Protein AF-A0A2V5KF57-F1 (afdb_monomer)

Secondary structure (DSSP, 8-state):
------------------------------PPPHHHHHHHHHHHHHHHHTT---SSB-SS--HHHHHHHHHHHHHTTPPP-PPP---SS---PPPP-TT--GGGS--SS------HHHHTTB----SSHHHHTTSSSPPBSSHHHHHHHHTTB-GGG-

Foldseek 3Di:
DDDDDDDDDDDDDDDDDDDPPPPPDDPDPPDPDVVQLQVQLLLQVLLVVVVQHLQANESACDPSSLVSQQVVCVVVVHHGDDDDDDDVDRDRDDDDCPPPPSVVRDGSDDDDDDDVVLCPQEDDADPDPVVNVPDPHGGDPDSLRSVSVVRSHDSVRD

Structure (mmCIF, N/CA/C/O backbone):
data_AF-A0A2V5KF57-F1
#
_entry.id   AF-A0A2V5KF57-F1
#
loop_
_atom_site.group_PDB
_atom_site.id
_atom_site.type_symbol
_atom_site.label_atom_id
_atom_site.label_alt_id
_atom_site.label_comp_id
_atom_site.label_asym_id
_atom_site.label_entity_id
_atom_site.label_seq_id
_atom_site.pdbx_PDB_ins_code
_atom_site.Cartn_x
_atom_site.Cartn_y
_atom_site.Cartn_z
_atom_site.occupancy
_atom_site.B_iso_or_equiv
_atom_site.auth_seq_id
_atom_site.auth_comp_id
_atom_site.auth_asym_id
_atom_site.auth_atom_id
_atom_site.pdbx_PDB_model_num
ATOM 1 N N . MET A 1 1 ? 12.204 87.478 -45.857 1.00 36.62 1 MET A N 1
ATOM 2 C CA . MET A 1 1 ? 11.348 88.467 -45.165 1.00 36.62 1 MET A CA 1
ATOM 3 C C . MET A 1 1 ? 9.893 88.013 -45.253 1.00 36.62 1 MET A C 1
ATOM 5 O O . MET A 1 1 ? 9.443 87.789 -46.361 1.00 36.62 1 MET A O 1
ATOM 9 N N . LYS A 1 2 ? 9.229 87.877 -44.090 1.00 37.28 2 LYS A N 1
ATOM 10 C CA . LYS A 1 2 ? 7.775 87.993 -43.796 1.00 37.28 2 LYS A CA 1
ATOM 11 C C . LYS A 1 2 ? 6.786 87.198 -44.684 1.00 37.28 2 LYS A C 1
ATOM 13 O O . LYS A 1 2 ? 6.537 87.564 -45.818 1.00 37.28 2 LYS A O 1
ATOM 18 N N . ILE A 1 3 ? 6.302 86.051 -44.187 1.00 45.28 3 ILE A N 1
ATOM 19 C CA . ILE A 1 3 ? 4.992 85.837 -43.507 1.00 45.28 3 ILE A CA 1
ATOM 20 C C . ILE A 1 3 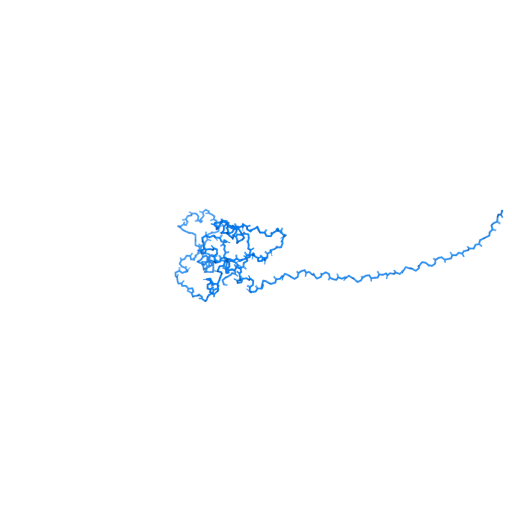? 3.831 85.658 -44.492 1.00 45.28 3 ILE A C 1
ATOM 22 O O . ILE A 1 3 ? 3.490 86.605 -45.186 1.00 45.28 3 ILE A O 1
ATOM 26 N N . LEU A 1 4 ? 3.163 84.492 -44.451 1.00 46.97 4 LEU A N 1
ATOM 27 C CA . LEU A 1 4 ? 1.700 84.409 -44.572 1.00 46.97 4 LEU A CA 1
ATOM 28 C C . LEU A 1 4 ? 1.139 83.050 -44.094 1.00 46.97 4 LEU A C 1
ATOM 30 O O . LEU A 1 4 ? 1.620 81.984 -44.466 1.00 46.97 4 LEU A O 1
ATOM 34 N N . PHE A 1 5 ? 0.113 83.145 -43.248 1.00 46.50 5 PHE A N 1
ATOM 35 C CA . PHE A 1 5 ? -0.682 82.106 -42.584 1.00 46.50 5 PHE A CA 1
ATOM 36 C C . PHE A 1 5 ? -1.290 81.055 -43.516 1.00 46.50 5 PHE A C 1
ATOM 38 O O . PHE A 1 5 ? -1.880 81.462 -44.512 1.00 46.50 5 PHE A O 1
ATOM 45 N N . ARG A 1 6 ? -1.344 79.775 -43.092 1.00 48.31 6 ARG A N 1
ATOM 46 C CA . ARG A 1 6 ? -2.460 78.843 -43.389 1.00 48.31 6 ARG A CA 1
ATOM 47 C C . ARG A 1 6 ? -2.663 77.808 -42.270 1.00 48.31 6 ARG A C 1
ATOM 49 O O . ARG A 1 6 ? -1.748 77.073 -41.917 1.00 48.31 6 ARG A O 1
ATOM 56 N N . PHE A 1 7 ? -3.883 77.782 -41.734 1.00 43.59 7 PHE A N 1
ATOM 57 C CA . PHE A 1 7 ? -4.411 76.782 -40.805 1.00 43.59 7 PHE A CA 1
ATOM 58 C C . PHE A 1 7 ? -4.504 75.411 -41.491 1.00 43.59 7 PHE A C 1
ATOM 60 O O . PHE A 1 7 ? -5.062 75.318 -42.583 1.00 43.59 7 PHE A O 1
ATOM 67 N N . ALA A 1 8 ? -4.027 74.353 -40.835 1.00 45.78 8 ALA A N 1
ATOM 68 C CA . ALA A 1 8 ? -4.319 72.972 -41.209 1.00 45.78 8 ALA A CA 1
ATOM 69 C C . ALA A 1 8 ? -4.788 72.208 -39.964 1.00 45.78 8 ALA A C 1
ATOM 71 O O . ALA A 1 8 ? -4.034 71.998 -39.016 1.00 45.78 8 ALA A O 1
ATOM 72 N N . ILE A 1 9 ? -6.071 71.852 -39.968 1.00 43.53 9 ILE A N 1
ATOM 73 C CA . ILE A 1 9 ? -6.737 71.010 -38.975 1.00 43.53 9 ILE A CA 1
ATOM 74 C C . ILE A 1 9 ? -6.226 69.579 -39.170 1.00 43.53 9 ILE A C 1
ATOM 76 O O . ILE A 1 9 ? -6.455 68.979 -40.218 1.00 43.53 9 ILE A O 1
ATOM 80 N N . VAL A 1 10 ? -5.538 69.028 -38.170 1.00 43.75 10 VAL A N 1
ATOM 81 C CA . VAL A 1 10 ? -5.166 67.608 -38.142 1.00 43.75 10 VAL A CA 1
ATOM 82 C C . VAL A 1 10 ? -6.290 66.850 -37.441 1.00 43.75 10 VAL A C 1
ATOM 84 O O . VAL A 1 10 ? -6.421 66.900 -36.220 1.00 43.75 10 VAL A O 1
ATOM 87 N N . ALA A 1 11 ? -7.126 66.163 -38.218 1.00 45.28 11 ALA A N 1
ATOM 88 C CA . ALA A 1 11 ? -8.085 65.199 -37.694 1.00 45.28 11 ALA A CA 1
ATOM 89 C C . ALA A 1 11 ? -7.337 63.903 -37.339 1.00 45.28 11 ALA A C 1
ATOM 91 O O . ALA A 1 11 ? -6.945 63.136 -38.217 1.00 45.28 11 ALA A O 1
ATOM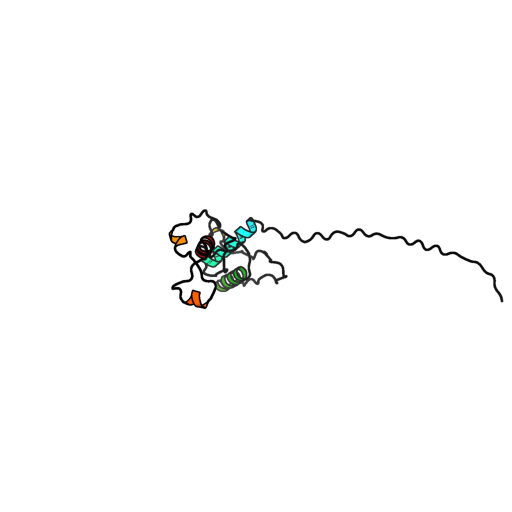 92 N N . ILE A 1 12 ? -7.105 63.673 -36.046 1.00 48.66 12 ILE A N 1
ATOM 93 C CA . ILE A 1 12 ? -6.551 62.415 -35.533 1.00 48.66 12 ILE A CA 1
ATOM 94 C C . ILE A 1 12 ? -7.699 61.401 -35.453 1.00 48.66 12 ILE A C 1
ATOM 96 O O . ILE A 1 12 ? -8.549 61.484 -34.568 1.00 48.66 12 ILE A O 1
ATOM 100 N N . LEU A 1 13 ? -7.730 60.440 -36.380 1.00 44.38 13 LEU A N 1
ATOM 101 C CA . LEU A 1 13 ? -8.568 59.245 -36.263 1.00 44.38 13 LEU A CA 1
ATOM 102 C C . LEU A 1 13 ? -7.951 58.308 -35.216 1.00 44.38 13 LEU A C 1
ATOM 104 O O . LEU A 1 13 ? -6.957 57.631 -35.477 1.00 44.38 13 LEU A O 1
ATOM 108 N N . ILE A 1 14 ? -8.550 58.254 -34.027 1.00 46.88 14 ILE A N 1
ATOM 109 C CA . ILE A 1 14 ? -8.241 57.236 -33.020 1.00 46.88 14 ILE A CA 1
ATOM 110 C C . ILE A 1 14 ? -9.006 55.969 -33.413 1.00 46.88 14 ILE A C 1
ATOM 112 O O . ILE A 1 14 ? -10.204 55.843 -33.169 1.00 46.88 14 ILE A O 1
ATOM 116 N N . SER A 1 15 ? -8.314 55.033 -34.060 1.00 46.00 15 SER A N 1
ATOM 117 C CA . SER A 1 15 ? -8.830 53.685 -34.293 1.00 46.00 15 SER A CA 1
ATOM 118 C C . SER A 1 15 ? -8.720 52.875 -33.000 1.00 46.00 15 SER A C 1
ATOM 120 O O . SER A 1 15 ? -7.660 52.342 -32.672 1.00 46.00 15 SER A O 1
ATOM 122 N N . SER A 1 16 ? -9.820 52.781 -32.260 1.00 49.59 16 SER A N 1
ATOM 123 C CA . SER A 1 16 ? -9.963 51.926 -31.080 1.00 49.59 16 SER A CA 1
ATOM 124 C C . SER A 1 16 ? -9.939 50.448 -31.486 1.00 49.59 16 SER A C 1
ATOM 126 O O . SER A 1 16 ? -10.964 49.869 -31.839 1.00 49.59 16 SER A O 1
ATOM 128 N N . GLY A 1 17 ? -8.766 49.817 -31.450 1.00 45.81 17 GLY A N 1
ATOM 129 C CA . GLY A 1 17 ? -8.647 48.367 -31.586 1.00 45.81 17 GLY A CA 1
ATOM 130 C C . GLY A 1 17 ? -9.088 47.672 -30.298 1.00 45.81 17 GLY A C 1
ATOM 131 O O . GLY A 1 17 ? -8.339 47.642 -29.325 1.00 45.81 17 GLY A O 1
ATOM 132 N N . VAL A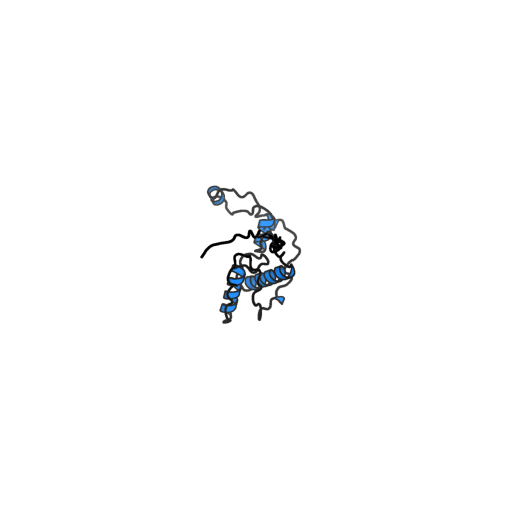 1 18 ? -10.292 47.099 -30.277 1.00 53.69 18 VAL A N 1
ATOM 133 C CA . VAL A 1 18 ? -10.701 46.170 -29.215 1.00 53.69 18 VAL A CA 1
ATOM 134 C C . VAL A 1 18 ? -10.068 44.815 -29.525 1.00 53.69 18 VAL A C 1
ATOM 136 O O . VAL A 1 18 ? -10.493 44.115 -30.442 1.00 53.69 18 VAL A O 1
ATOM 139 N N . LEU A 1 19 ? -9.030 44.441 -28.778 1.00 50.12 19 LEU A N 1
ATOM 140 C CA . LEU A 1 19 ? -8.510 43.075 -28.805 1.00 50.12 19 LEU A CA 1
ATOM 141 C C . LEU A 1 19 ? -9.509 42.149 -28.092 1.00 50.12 19 LEU A C 1
ATOM 143 O O . LEU A 1 19 ? -9.928 42.465 -26.974 1.00 50.12 19 LEU A O 1
ATOM 147 N N . PRO A 1 20 ? -9.879 40.992 -28.667 1.00 47.78 20 PRO A N 1
ATOM 148 C CA . PRO A 1 20 ? -10.664 40.014 -27.938 1.00 47.78 20 PRO A CA 1
ATOM 149 C C . PRO A 1 20 ? -9.788 39.420 -26.833 1.00 47.78 20 PRO A C 1
ATOM 151 O O . PRO A 1 20 ? -8.720 38.858 -27.086 1.00 47.78 20 PRO A O 1
ATOM 154 N N . ALA A 1 21 ? -10.244 39.537 -25.587 1.00 51.47 21 ALA A N 1
ATOM 155 C CA . ALA A 1 21 ? -9.653 38.825 -24.468 1.00 51.47 21 ALA A CA 1
ATOM 156 C C . ALA A 1 21 ? -9.854 37.320 -24.696 1.00 51.47 21 ALA A C 1
ATOM 158 O O . ALA A 1 21 ? -10.925 36.770 -24.441 1.00 51.47 21 ALA A O 1
ATOM 159 N N . ALA A 1 22 ? -8.823 36.645 -25.206 1.00 54.47 22 ALA A N 1
ATOM 160 C CA . ALA A 1 22 ? -8.791 35.195 -25.258 1.00 54.47 22 ALA A CA 1
ATOM 161 C C . ALA A 1 22 ? -8.902 34.667 -23.822 1.00 54.47 22 ALA A C 1
ATOM 163 O O . ALA A 1 22 ? -7.971 34.784 -23.021 1.00 54.47 22 ALA A O 1
ATOM 164 N N . ALA A 1 23 ? -10.066 34.111 -23.485 1.00 51.72 23 ALA A N 1
ATOM 165 C CA . ALA A 1 23 ? -10.300 33.457 -22.212 1.00 51.72 23 ALA A CA 1
ATOM 166 C C . ALA A 1 23 ? -9.260 32.340 -22.038 1.00 51.72 23 ALA A C 1
ATOM 168 O O . ALA A 1 23 ? -9.326 31.296 -22.692 1.00 51.72 23 ALA A O 1
ATOM 169 N N . ARG A 1 24 ? -8.273 32.559 -21.159 1.00 50.97 24 ARG A N 1
ATOM 170 C CA . ARG A 1 24 ? -7.366 31.503 -20.704 1.00 50.97 24 ARG A CA 1
ATOM 171 C C . ARG A 1 24 ? -8.228 30.414 -20.072 1.00 50.97 24 ARG A C 1
ATOM 173 O O . ARG A 1 24 ? -8.723 30.581 -18.959 1.00 50.97 24 ARG A O 1
ATOM 180 N N . LYS A 1 25 ? -8.418 29.300 -20.784 1.00 45.28 25 LYS A N 1
ATOM 181 C CA . LYS A 1 25 ? -8.992 28.082 -20.207 1.00 45.28 25 LYS A CA 1
ATOM 182 C C . LYS A 1 25 ? -8.125 27.714 -19.002 1.00 45.28 25 LYS A C 1
ATOM 184 O O . LYS A 1 25 ? -6.943 27.415 -19.172 1.00 45.28 25 LYS A O 1
ATOM 189 N N . LYS A 1 26 ? -8.688 27.784 -17.788 1.00 43.84 26 LYS A N 1
ATOM 190 C CA . LYS A 1 26 ? -8.043 27.230 -16.589 1.00 43.84 26 LYS A CA 1
ATOM 191 C C . LYS A 1 26 ? -7.640 25.785 -16.914 1.00 43.84 26 LYS A C 1
ATOM 193 O O . LYS A 1 26 ? -8.467 25.084 -17.508 1.00 43.84 26 LYS A O 1
ATOM 198 N N . PRO A 1 27 ? -6.416 25.333 -16.581 1.00 47.12 27 PRO A N 1
ATOM 199 C CA . PRO A 1 27 ? -6.052 23.934 -16.739 1.00 47.12 27 PRO A CA 1
ATOM 200 C C . PRO A 1 27 ? -7.109 23.094 -16.032 1.00 47.12 27 PRO A C 1
ATOM 202 O O . PRO A 1 27 ? -7.294 23.213 -14.822 1.00 47.12 27 PRO A O 1
ATOM 205 N N . ARG A 1 28 ? -7.867 22.316 -16.807 1.00 48.38 28 ARG A N 1
ATOM 206 C CA . ARG A 1 28 ? -8.811 21.352 -16.257 1.00 48.38 28 ARG A CA 1
ATOM 207 C C . ARG A 1 28 ? -7.958 20.366 -15.476 1.00 48.38 28 ARG A C 1
ATOM 209 O O . ARG A 1 28 ? -7.086 19.729 -16.067 1.00 48.38 28 ARG A O 1
ATOM 216 N N . GLU A 1 29 ? -8.157 20.314 -14.165 1.00 52.28 29 GLU A N 1
ATOM 217 C CA . GLU A 1 29 ? -7.550 19.303 -13.311 1.00 52.28 29 GLU A CA 1
ATOM 218 C C . GLU A 1 29 ? -7.875 17.950 -13.954 1.00 52.28 29 GLU A C 1
ATOM 220 O O . GLU A 1 29 ? -9.045 17.605 -14.147 1.00 52.28 29 GLU A O 1
ATOM 225 N N . ARG A 1 30 ? -6.846 17.271 -14.475 1.00 51.84 30 ARG A N 1
ATOM 226 C CA . ARG A 1 30 ? -7.024 15.990 -15.158 1.00 51.84 30 ARG A CA 1
ATOM 227 C C . ARG A 1 30 ? -7.531 15.027 -14.100 1.00 51.84 30 ARG A C 1
ATOM 229 O O . ARG A 1 30 ? -6.778 14.670 -13.199 1.00 51.84 30 ARG A O 1
ATOM 236 N N . THR A 1 31 ? -8.791 14.622 -14.215 1.00 52.19 31 THR A N 1
ATOM 237 C CA . THR A 1 31 ? -9.318 13.486 -13.466 1.00 52.19 31 THR A CA 1
ATOM 238 C C . THR A 1 31 ? -8.345 12.324 -13.675 1.00 52.19 31 THR A C 1
ATOM 240 O O . THR A 1 31 ? -7.974 12.077 -14.832 1.00 52.19 31 THR A O 1
ATOM 243 N N . PRO A 1 32 ? -7.865 11.663 -12.610 1.00 58.16 32 PRO A N 1
ATOM 244 C CA . PRO A 1 32 ? -6.988 10.514 -12.759 1.00 58.16 32 PRO A CA 1
ATOM 245 C C . PRO A 1 32 ? -7.643 9.513 -13.711 1.00 58.16 32 PRO A C 1
ATOM 247 O O . PRO A 1 32 ? -8.798 9.126 -13.530 1.00 58.16 32 PRO A O 1
ATOM 250 N N . ASN A 1 33 ? -6.941 9.153 -14.784 1.00 79.50 33 ASN A N 1
ATOM 251 C CA . ASN A 1 33 ? -7.386 8.076 -15.655 1.00 79.50 33 ASN A CA 1
ATOM 252 C C . ASN A 1 33 ? -7.376 6.788 -14.819 1.00 79.50 33 ASN A C 1
ATOM 254 O O . ASN A 1 33 ? -6.319 6.450 -14.291 1.00 79.50 33 ASN A O 1
ATOM 258 N N . LYS A 1 34 ? -8.509 6.078 -14.714 1.00 79.94 34 LYS A N 1
ATOM 259 C CA . LYS A 1 34 ? -8.622 4.835 -13.926 1.00 79.94 34 LYS A CA 1
ATOM 260 C C . LYS A 1 34 ? -7.501 3.840 -14.250 1.00 79.94 34 LYS A C 1
ATOM 262 O O . LYS A 1 34 ? -6.919 3.273 -13.336 1.00 79.94 34 LYS A O 1
ATOM 267 N N . ALA A 1 35 ? -7.129 3.723 -15.528 1.00 81.88 35 ALA A N 1
ATOM 268 C CA . ALA A 1 35 ? -6.022 2.869 -15.959 1.00 81.88 35 ALA A CA 1
ATOM 269 C C . ALA A 1 35 ? -4.661 3.307 -15.380 1.00 81.88 35 ALA A C 1
ATOM 271 O O . ALA A 1 35 ? -3.847 2.471 -15.004 1.00 81.88 35 ALA A O 1
ATOM 272 N N . ASN A 1 36 ? -4.415 4.617 -15.258 1.00 88.00 36 ASN A N 1
ATOM 273 C CA . ASN A 1 36 ? -3.176 5.129 -14.664 1.00 88.00 36 ASN A CA 1
ATOM 274 C C . ASN A 1 36 ? -3.143 4.895 -13.150 1.00 88.00 36 ASN A C 1
ATOM 276 O O . ASN A 1 36 ? -2.072 4.649 -12.604 1.00 88.00 36 ASN A O 1
ATOM 280 N N . THR A 1 37 ? -4.295 4.996 -12.486 1.00 92.56 37 THR A N 1
ATOM 281 C CA . THR A 1 37 ? -4.434 4.723 -11.052 1.00 92.56 37 THR A CA 1
ATOM 282 C C . THR A 1 37 ? -4.194 3.246 -10.748 1.00 92.56 37 THR A C 1
ATOM 284 O O . THR A 1 37 ? -3.427 2.924 -9.846 1.00 92.56 37 THR A O 1
ATOM 287 N N . GLU A 1 38 ? -4.779 2.347 -11.541 1.00 94.69 38 GLU A N 1
ATOM 288 C CA . GLU A 1 38 ? -4.547 0.908 -11.400 1.00 94.69 38 GLU A CA 1
ATOM 289 C C . GLU A 1 38 ? -3.082 0.542 -11.673 1.00 94.69 38 GLU A C 1
ATOM 291 O O . GLU A 1 38 ? -2.488 -0.207 -10.905 1.00 94.69 38 GLU A O 1
ATOM 296 N N . ALA A 1 39 ? -2.462 1.112 -12.713 1.00 95.44 39 ALA A N 1
ATOM 297 C CA . ALA A 1 39 ? -1.044 0.890 -13.001 1.00 95.44 39 ALA A CA 1
ATOM 298 C C . ALA A 1 39 ? -0.132 1.348 -11.847 1.00 95.44 39 ALA A C 1
ATOM 300 O O . ALA A 1 39 ? 0.812 0.643 -11.489 1.00 95.44 39 ALA A O 1
ATOM 301 N N . ALA A 1 40 ? -0.436 2.494 -11.232 1.00 95.81 40 ALA A N 1
ATOM 302 C CA . ALA A 1 40 ? 0.303 2.980 -10.072 1.00 95.81 40 ALA A CA 1
ATOM 303 C C . ALA A 1 40 ? 0.144 2.052 -8.865 1.00 95.81 40 ALA A C 1
ATOM 305 O O . ALA A 1 40 ? 1.143 1.666 -8.264 1.00 95.81 40 ALA A O 1
ATOM 306 N N . ALA A 1 41 ? -1.082 1.631 -8.557 1.00 96.75 41 ALA A N 1
ATOM 307 C CA . ALA A 1 41 ? -1.340 0.692 -7.471 1.00 96.75 41 ALA A CA 1
ATOM 308 C C . ALA A 1 41 ? -0.667 -0.668 -7.711 1.00 96.75 41 ALA A C 1
ATOM 310 O O . ALA A 1 41 ? -0.093 -1.240 -6.790 1.00 96.75 41 ALA A O 1
ATOM 311 N N . ARG A 1 42 ? -0.642 -1.155 -8.957 1.00 97.81 42 ARG A N 1
ATOM 312 C CA . ARG A 1 42 ? 0.067 -2.387 -9.331 1.00 97.81 42 ARG A CA 1
ATOM 313 C C . ARG A 1 42 ? 1.565 -2.293 -9.035 1.00 97.81 42 ARG A C 1
ATOM 315 O O . ARG A 1 42 ? 2.131 -3.213 -8.452 1.00 97.81 42 ARG A O 1
ATOM 322 N N . LEU A 1 43 ? 2.193 -1.166 -9.376 1.00 97.94 43 LEU A N 1
ATOM 323 C CA . LEU A 1 43 ? 3.591 -0.905 -9.028 1.00 97.94 43 LEU A CA 1
ATOM 324 C C . LEU A 1 43 ? 3.797 -0.819 -7.508 1.00 97.94 43 LEU A C 1
ATOM 326 O O . LEU A 1 43 ? 4.753 -1.394 -6.997 1.00 97.94 43 LEU A O 1
ATOM 330 N N . GLN A 1 44 ? 2.915 -0.126 -6.785 1.00 97.94 44 GLN A N 1
ATOM 331 C CA . GLN A 1 44 ? 2.989 -0.024 -5.325 1.00 97.94 44 GLN A CA 1
ATOM 332 C C . GLN A 1 44 ? 2.911 -1.415 -4.670 1.00 97.94 44 GLN A C 1
ATOM 334 O O . GLN A 1 44 ? 3.786 -1.764 -3.884 1.00 97.94 44 GLN A O 1
ATOM 339 N N . ILE A 1 45 ? 1.943 -2.250 -5.063 1.00 97.88 45 ILE A N 1
ATOM 340 C CA . ILE A 1 45 ? 1.793 -3.627 -4.562 1.00 97.88 45 ILE A CA 1
ATOM 341 C C . ILE A 1 45 ? 3.029 -4.474 -4.884 1.00 97.88 45 ILE A C 1
ATOM 343 O O . ILE A 1 45 ? 3.494 -5.233 -4.035 1.00 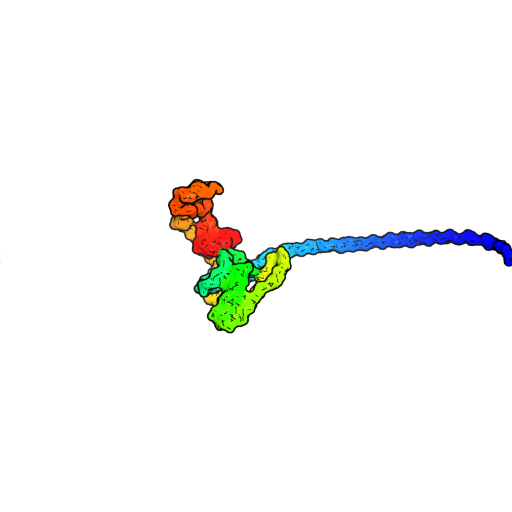97.88 45 ILE A O 1
ATOM 347 N N . PHE A 1 46 ? 3.572 -4.357 -6.100 1.00 98.25 46 PHE A N 1
ATOM 348 C CA . PHE A 1 46 ? 4.794 -5.061 -6.488 1.00 98.25 46 PHE A CA 1
ATOM 349 C C . PHE A 1 46 ? 5.969 -4.702 -5.565 1.00 98.25 46 PHE A C 1
ATOM 351 O O . PHE A 1 46 ? 6.653 -5.591 -5.061 1.00 98.25 46 PHE A O 1
ATOM 358 N N . LEU A 1 47 ? 6.186 -3.406 -5.325 1.00 98.00 47 LEU A N 1
ATOM 359 C CA . LEU A 1 47 ? 7.277 -2.917 -4.481 1.00 98.00 47 LEU A CA 1
ATOM 360 C C . LEU A 1 47 ? 7.092 -3.332 -3.018 1.00 98.00 47 LEU A C 1
ATOM 362 O O . LEU A 1 47 ? 8.044 -3.813 -2.403 1.00 98.00 47 LEU A O 1
ATOM 366 N N . ASP A 1 48 ? 5.872 -3.223 -2.488 1.00 97.00 48 ASP A N 1
ATOM 367 C CA . ASP A 1 48 ? 5.547 -3.635 -1.120 1.00 97.00 48 ASP A CA 1
ATOM 368 C C . ASP A 1 48 ? 5.834 -5.129 -0.902 1.00 97.00 48 ASP A C 1
ATOM 370 O O . ASP A 1 48 ? 6.563 -5.501 0.017 1.00 97.00 48 ASP A O 1
ATOM 374 N N . ARG A 1 49 ? 5.402 -5.987 -1.839 1.00 96.25 49 ARG A N 1
ATOM 375 C CA . ARG A 1 49 ? 5.707 -7.431 -1.831 1.00 96.25 49 ARG A CA 1
ATOM 376 C C . ARG A 1 49 ? 7.193 -7.747 -1.974 1.00 96.25 49 ARG A C 1
ATOM 378 O O . ARG A 1 49 ? 7.642 -8.790 -1.505 1.00 96.25 49 ARG A O 1
ATOM 385 N N . ALA A 1 50 ? 7.956 -6.864 -2.611 1.00 96.94 50 ALA A N 1
ATOM 386 C CA . ALA A 1 50 ? 9.408 -6.962 -2.694 1.00 96.94 50 ALA A CA 1
ATOM 387 C C . ALA A 1 50 ? 10.126 -6.443 -1.429 1.00 96.94 50 ALA A C 1
ATOM 389 O O . ALA A 1 50 ? 11.356 -6.442 -1.401 1.00 96.94 50 ALA A O 1
ATOM 390 N N . ASN A 1 51 ? 9.391 -6.041 -0.383 1.00 97.06 51 ASN A N 1
ATOM 391 C CA . ASN A 1 51 ? 9.879 -5.405 0.849 1.00 97.06 51 ASN A CA 1
ATOM 392 C C . ASN A 1 51 ? 10.454 -3.989 0.653 1.00 97.06 51 ASN A C 1
ATOM 394 O O . ASN A 1 51 ? 11.265 -3.522 1.454 1.00 97.06 51 ASN A O 1
ATOM 398 N N . PHE A 1 52 ? 10.014 -3.280 -0.387 1.00 97.56 52 PHE A N 1
ATOM 399 C CA . PHE A 1 52 ? 10.321 -1.869 -0.618 1.00 97.56 52 PHE A CA 1
ATOM 400 C C . PHE A 1 52 ? 9.043 -1.055 -0.438 1.00 97.56 52 PHE A C 1
ATOM 402 O O . PHE A 1 52 ? 8.309 -0.820 -1.393 1.00 97.56 52 PHE A O 1
ATOM 409 N N . SER A 1 53 ? 8.767 -0.636 0.800 1.00 96.12 53 SER A N 1
ATOM 410 C CA . SER A 1 53 ? 7.495 0.012 1.133 1.00 96.12 53 SER A CA 1
ATOM 411 C C . SER A 1 53 ? 7.284 1.307 0.327 1.00 96.12 53 SER A C 1
ATOM 413 O O . SER A 1 53 ? 8.069 2.253 0.469 1.00 96.12 53 SER A O 1
ATOM 415 N N . PRO A 1 54 ? 6.215 1.393 -0.486 1.00 95.94 54 PRO A N 1
ATOM 416 C CA . PRO A 1 54 ? 5.865 2.593 -1.242 1.00 95.94 54 PRO A CA 1
ATOM 417 C C . PRO A 1 54 ? 5.077 3.611 -0.397 1.00 95.94 54 PRO A C 1
ATOM 419 O O . PRO A 1 54 ? 4.535 4.570 -0.948 1.00 95.94 54 PRO A O 1
ATOM 422 N N . GLY A 1 55 ? 4.991 3.410 0.923 1.00 94.00 55 GLY A N 1
ATOM 423 C CA . GLY A 1 55 ? 4.011 4.068 1.781 1.00 94.00 55 GLY A CA 1
ATOM 424 C C . GLY A 1 55 ? 2.638 3.405 1.651 1.00 94.00 55 GLY A C 1
ATOM 425 O O . GLY A 1 55 ? 2.548 2.204 1.414 1.00 94.00 55 GLY A O 1
ATOM 426 N N . LYS A 1 56 ? 1.571 4.194 1.797 1.00 94.62 56 LYS A N 1
ATOM 427 C CA . LYS A 1 56 ? 0.200 3.719 1.575 1.00 94.62 56 LYS A CA 1
ATOM 428 C C . LYS A 1 56 ? -0.077 3.463 0.091 1.00 94.62 56 LYS A C 1
ATOM 430 O O . LYS A 1 56 ? 0.400 4.211 -0.767 1.00 94.62 56 LYS A O 1
ATOM 435 N N . LEU A 1 57 ? -0.905 2.466 -0.195 1.00 96.12 57 LEU A N 1
ATOM 436 C CA . LEU A 1 57 ? -1.467 2.224 -1.517 1.00 96.12 57 LEU A CA 1
ATOM 437 C C . LEU A 1 57 ? -2.531 3.290 -1.797 1.00 96.12 57 LEU A C 1
ATOM 439 O O . LEU A 1 57 ? -3.574 3.332 -1.155 1.00 96.12 57 LEU A O 1
ATOM 443 N N . ASP A 1 58 ? -2.249 4.190 -2.730 1.00 94.94 58 ASP A N 1
ATOM 444 C CA . ASP A 1 58 ? -3.145 5.300 -3.082 1.00 94.94 58 ASP A CA 1
ATOM 445 C C . ASP A 1 58 ? -3.364 5.433 -4.596 1.00 94.94 58 ASP A C 1
ATOM 447 O O . ASP A 1 58 ? -4.048 6.350 -5.057 1.00 94.94 58 ASP A O 1
ATOM 451 N N . GLY A 1 59 ? -2.768 4.534 -5.389 1.00 94.88 59 GLY A N 1
ATOM 452 C CA . GLY A 1 59 ? -2.876 4.557 -6.843 1.00 94.88 59 GLY A CA 1
ATOM 453 C C . GLY A 1 59 ? -2.249 5.805 -7.471 1.00 94.88 59 GLY A C 1
ATOM 454 O O . GLY A 1 59 ? -2.684 6.256 -8.537 1.00 94.88 59 GLY A O 1
ATOM 455 N N . THR A 1 60 ? -1.233 6.385 -6.827 1.00 93.19 60 THR A N 1
ATOM 456 C CA . THR A 1 60 ? -0.485 7.531 -7.350 1.00 93.19 60 THR A CA 1
ATOM 457 C C . THR A 1 60 ? 1.019 7.289 -7.345 1.00 93.19 60 THR A C 1
ATOM 459 O O . THR A 1 60 ? 1.573 6.649 -6.458 1.00 93.19 60 THR A O 1
ATOM 462 N N . TYR A 1 61 ? 1.729 7.864 -8.317 1.00 92.75 61 TYR A N 1
ATOM 463 C CA . TYR A 1 61 ? 3.196 7.862 -8.320 1.00 92.75 61 TYR A CA 1
ATOM 464 C C . TYR A 1 61 ? 3.746 8.927 -7.356 1.00 92.75 61 TYR A C 1
ATOM 466 O O . TYR A 1 61 ? 4.344 9.923 -7.774 1.00 92.75 61 TYR A O 1
ATOM 474 N N . ASN A 1 62 ? 3.483 8.749 -6.059 1.00 91.00 62 ASN A N 1
ATOM 475 C CA . ASN A 1 62 ? 3.894 9.661 -4.994 1.00 91.00 62 ASN A CA 1
ATOM 476 C C . ASN A 1 62 ? 5.403 9.556 -4.684 1.00 91.00 62 ASN A C 1
ATOM 478 O O . ASN A 1 62 ? 6.117 8.690 -5.191 1.00 91.00 62 ASN A O 1
ATOM 482 N N . GLU A 1 63 ? 5.906 10.456 -3.839 1.00 90.88 63 GLU A N 1
ATOM 483 C CA . GLU A 1 63 ? 7.329 10.507 -3.480 1.00 90.88 63 GLU A CA 1
ATOM 484 C C . GLU A 1 63 ? 7.850 9.184 -2.896 1.00 90.88 63 GLU A C 1
ATOM 486 O O . GLU A 1 63 ? 8.970 8.778 -3.204 1.00 90.88 63 GLU A O 1
ATOM 491 N N . PHE A 1 64 ? 7.041 8.496 -2.088 1.00 93.38 64 PHE A N 1
ATOM 492 C CA . PHE A 1 64 ? 7.419 7.224 -1.477 1.00 93.38 64 PHE A CA 1
ATOM 493 C C . PHE A 1 64 ? 7.478 6.093 -2.503 1.00 93.38 64 PHE A C 1
ATOM 495 O O . PH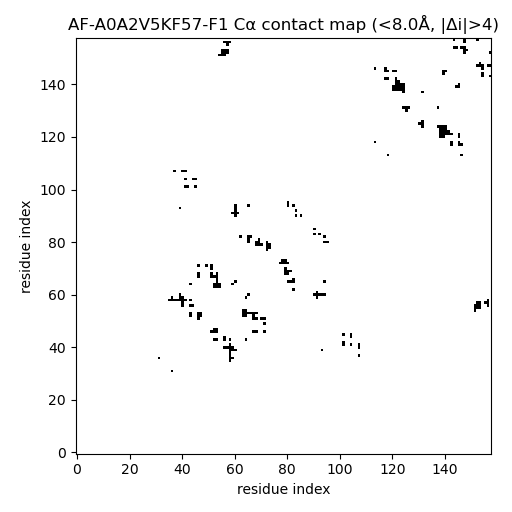E A 1 64 ? 8.435 5.327 -2.493 1.00 93.38 64 PHE A O 1
ATOM 502 N N . THR A 1 65 ? 6.551 6.056 -3.461 1.00 95.25 65 THR A N 1
ATOM 503 C CA . THR A 1 65 ? 6.572 5.112 -4.589 1.00 95.25 65 THR A CA 1
ATOM 504 C C . THR A 1 65 ? 7.844 5.294 -5.424 1.00 95.25 65 THR A C 1
ATOM 506 O O . THR A 1 65 ? 8.524 4.323 -5.750 1.00 95.25 65 THR A O 1
ATOM 509 N N . TRP A 1 66 ? 8.221 6.544 -5.718 1.00 95.44 66 TRP A N 1
ATOM 510 C CA . TRP A 1 66 ? 9.465 6.857 -6.429 1.00 95.44 66 TRP A CA 1
ATOM 511 C C . TRP A 1 66 ? 10.713 6.434 -5.648 1.00 95.44 66 TRP A C 1
ATOM 513 O O . TRP A 1 66 ? 11.616 5.827 -6.221 1.00 95.44 66 TRP A O 1
ATOM 523 N N . LYS A 1 67 ? 10.767 6.719 -4.343 1.00 95.25 67 LYS A N 1
ATOM 524 C CA . LYS A 1 67 ? 11.878 6.307 -3.471 1.00 95.25 67 LYS A CA 1
ATOM 525 C C . LYS A 1 67 ? 11.993 4.786 -3.365 1.00 95.25 67 LYS A C 1
ATOM 527 O O . LYS A 1 67 ? 13.097 4.258 -3.471 1.00 95.25 67 LYS A O 1
ATOM 532 N N . ALA A 1 68 ? 10.873 4.088 -3.202 1.00 97.31 68 ALA A N 1
ATOM 533 C CA . ALA A 1 68 ? 10.827 2.632 -3.138 1.00 97.31 68 ALA A CA 1
ATOM 534 C C . ALA A 1 68 ? 11.347 1.998 -4.434 1.00 97.31 68 ALA A C 1
ATOM 536 O O . ALA A 1 68 ? 12.223 1.139 -4.382 1.00 97.31 68 ALA A O 1
ATOM 537 N N . LEU A 1 69 ? 10.900 2.485 -5.598 1.00 97.69 69 LEU A N 1
ATOM 538 C CA . LEU A 1 69 ? 11.408 2.028 -6.894 1.00 97.69 69 LEU A CA 1
ATOM 539 C C . LEU A 1 69 ? 12.912 2.294 -7.051 1.00 97.69 69 LEU A C 1
ATOM 541 O O . LEU A 1 69 ? 13.652 1.437 -7.533 1.00 97.69 69 LEU A O 1
ATOM 545 N N . ALA A 1 70 ? 13.373 3.473 -6.636 1.00 97.19 70 ALA A N 1
ATOM 546 C CA . ALA A 1 70 ? 14.778 3.858 -6.708 1.00 97.19 70 ALA A CA 1
ATOM 547 C C . ALA A 1 70 ? 15.676 2.910 -5.892 1.00 97.19 70 ALA A C 1
ATOM 549 O O . ALA A 1 70 ? 16.728 2.499 -6.389 1.00 97.19 70 ALA A O 1
ATOM 550 N N . LEU A 1 71 ? 15.238 2.538 -4.684 1.00 97.56 71 LEU A N 1
ATOM 551 C CA . LEU A 1 71 ? 15.917 1.586 -3.802 1.00 97.56 71 LEU A CA 1
ATOM 552 C C . LEU A 1 71 ? 15.845 0.150 -4.337 1.00 97.56 71 LEU A C 1
ATOM 554 O O . LEU A 1 71 ? 16.855 -0.548 -4.329 1.00 97.56 71 LEU A O 1
ATOM 558 N N . TYR A 1 72 ? 14.690 -0.269 -4.859 1.00 98.06 72 TYR A N 1
ATOM 559 C CA . TYR A 1 72 ? 14.512 -1.587 -5.474 1.00 98.06 72 TYR A CA 1
ATOM 560 C C . TYR A 1 72 ? 15.451 -1.788 -6.674 1.00 98.06 72 TYR A C 1
ATOM 562 O O . TYR A 1 72 ? 16.096 -2.828 -6.816 1.00 98.06 72 TYR A O 1
ATOM 570 N N . ARG A 1 73 ? 15.599 -0.768 -7.531 1.00 97.75 73 ARG A N 1
ATOM 571 C CA . ARG A 1 73 ? 16.567 -0.809 -8.640 1.00 97.75 73 ARG A CA 1
ATOM 572 C C . ARG A 1 73 ? 18.006 -0.880 -8.127 1.00 97.75 73 ARG A C 1
ATOM 574 O O . ARG A 1 73 ? 18.771 -1.733 -8.575 1.00 97.75 73 ARG A O 1
ATOM 581 N N . GLN A 1 74 ? 18.359 -0.061 -7.134 1.00 97.38 74 GLN A N 1
ATOM 582 C CA . GLN A 1 74 ? 19.690 -0.093 -6.516 1.00 97.38 74 GLN A CA 1
ATOM 583 C C . GLN A 1 74 ? 20.030 -1.462 -5.918 1.00 97.38 74 GLN A C 1
ATOM 585 O O . GLN A 1 74 ? 21.151 -1.932 -6.102 1.00 97.38 74 GLN A O 1
ATOM 590 N N . SER A 1 75 ? 19.080 -2.143 -5.266 1.00 97.25 75 SER A N 1
ATOM 591 C CA . SER A 1 75 ? 19.329 -3.477 -4.703 1.00 97.25 75 SER A CA 1
ATOM 592 C C . SER A 1 75 ? 19.596 -4.548 -5.762 1.00 97.25 75 SER A C 1
ATOM 594 O O . SER A 1 75 ? 20.180 -5.579 -5.445 1.00 97.25 75 SER A O 1
ATOM 596 N N . ARG A 1 76 ? 19.196 -4.311 -7.019 1.00 97.00 76 ARG A N 1
ATOM 597 C CA . ARG A 1 76 ? 19.500 -5.178 -8.172 1.00 97.00 76 ARG A CA 1
ATOM 598 C C . ARG A 1 76 ? 20.759 -4.749 -8.940 1.00 97.00 76 ARG A C 1
ATOM 600 O O . ARG A 1 76 ? 21.075 -5.348 -9.961 1.00 97.00 76 ARG A O 1
ATOM 607 N N . GLY A 1 77 ? 21.470 -3.716 -8.478 1.00 97.06 77 GLY A N 1
ATOM 608 C CA . GLY A 1 77 ? 22.611 -3.137 -9.195 1.00 97.06 77 GLY A CA 1
ATOM 609 C C . GLY A 1 77 ? 22.217 -2.350 -10.451 1.00 97.06 77 GLY A C 1
ATOM 610 O O . GLY A 1 77 ? 23.064 -2.081 -11.299 1.00 97.06 77 GLY A O 1
ATOM 611 N N . GLU A 1 78 ? 20.941 -1.986 -10.588 1.00 96.62 78 GLU A N 1
ATOM 612 C CA . GLU A 1 78 ? 20.436 -1.204 -11.713 1.00 96.62 78 GLU A CA 1
ATOM 613 C C . GLU A 1 78 ? 20.584 0.299 -11.467 1.00 96.62 78 GLU A C 1
ATOM 615 O O . GLU A 1 78 ? 20.689 0.775 -10.332 1.00 96.62 78 GLU A O 1
ATOM 620 N N . GLN A 1 79 ? 20.524 1.073 -12.553 1.00 93.69 79 GLN A N 1
ATOM 621 C CA . GLN A 1 79 ? 20.497 2.524 -12.463 1.00 93.69 79 GLN A CA 1
ATOM 622 C C . GLN A 1 79 ? 19.259 2.981 -11.681 1.00 93.69 79 GLN A C 1
ATOM 624 O O . GLN A 1 79 ? 18.117 2.711 -12.058 1.00 93.69 79 GLN A O 1
ATOM 629 N N . SER A 1 80 ? 19.495 3.713 -10.593 1.00 92.31 80 SER A N 1
ATOM 630 C CA . SER A 1 80 ? 18.421 4.308 -9.803 1.00 92.31 80 SER A CA 1
ATOM 631 C C . SER A 1 80 ? 17.678 5.376 -10.607 1.00 92.31 80 SER A C 1
ATOM 633 O O . SER A 1 80 ? 18.289 6.136 -11.366 1.00 92.31 80 SER A O 1
ATOM 635 N N . GLN A 1 81 ? 16.364 5.456 -10.412 1.00 89.06 81 GLN A N 1
ATOM 636 C CA . GLN A 1 81 ? 15.495 6.367 -11.143 1.00 89.06 81 GLN A CA 1
ATOM 637 C C . GLN A 1 81 ? 15.086 7.544 -10.254 1.00 89.06 81 GLN A C 1
ATOM 639 O O . GLN A 1 81 ? 14.399 7.372 -9.248 1.00 89.06 81 GLN A O 1
ATOM 644 N N . ALA A 1 82 ? 15.500 8.755 -10.626 1.00 86.00 82 ALA A N 1
ATOM 645 C CA . ALA A 1 82 ? 15.134 9.958 -9.889 1.00 86.00 82 ALA A CA 1
ATOM 646 C C . ALA A 1 82 ? 13.669 10.353 -10.160 1.00 86.00 82 ALA A C 1
ATOM 648 O O . ALA A 1 82 ? 13.211 10.232 -11.302 1.00 86.00 82 ALA A O 1
ATOM 649 N N . PRO A 1 83 ? 12.939 10.870 -9.153 1.00 84.50 83 PRO A N 1
ATOM 650 C CA . PRO A 1 83 ? 11.620 11.439 -9.381 1.00 84.50 83 PRO A CA 1
ATOM 651 C C . PRO A 1 83 ? 11.699 12.641 -10.332 1.00 84.50 83 PRO A C 1
ATOM 653 O O . PRO A 1 83 ? 12.708 13.355 -10.351 1.00 84.50 83 PRO A O 1
ATOM 656 N N . PRO A 1 84 ? 10.635 12.918 -11.107 1.00 81.75 84 PRO A N 1
ATOM 657 C CA . PRO A 1 84 ? 10.572 14.113 -11.935 1.00 81.75 84 PRO A CA 1
ATOM 658 C C . PRO A 1 84 ? 10.736 15.361 -11.062 1.00 81.75 84 PRO A C 1
ATOM 660 O O . PRO A 1 84 ? 10.187 15.438 -9.960 1.00 81.75 84 PRO A O 1
ATOM 663 N N . VAL A 1 85 ? 11.473 16.355 -11.569 1.00 76.94 85 VAL A N 1
ATOM 664 C CA . VAL A 1 85 ? 11.684 17.633 -10.874 1.00 76.94 85 VAL A CA 1
ATOM 665 C C . VAL A 1 85 ? 10.321 18.236 -10.538 1.00 76.94 85 VAL A C 1
ATOM 667 O O . VAL A 1 85 ? 9.545 18.585 -11.432 1.00 76.94 85 VAL A O 1
ATOM 670 N N . GLN A 1 86 ? 10.018 18.316 -9.241 1.00 61.06 86 GLN A N 1
ATOM 671 C CA . GLN A 1 86 ? 8.705 18.712 -8.746 1.00 61.06 86 GLN A CA 1
ATOM 672 C C . GLN A 1 86 ? 8.377 20.144 -9.192 1.00 61.06 86 GLN A C 1
ATOM 674 O O . GLN A 1 86 ? 8.865 21.127 -8.637 1.00 61.06 86 GLN A O 1
ATOM 679 N N . LYS A 1 87 ? 7.491 20.288 -10.180 1.00 56.50 87 LYS A N 1
ATOM 680 C CA . LYS A 1 87 ? 6.646 21.484 -10.285 1.00 56.50 87 LYS A CA 1
ATOM 681 C C . LYS A 1 87 ? 5.499 21.299 -9.289 1.00 56.50 87 LYS A C 1
ATOM 683 O O . LYS A 1 87 ? 5.069 20.173 -9.087 1.00 56.50 87 LYS A O 1
ATOM 688 N N . LYS A 1 88 ? 4.978 22.381 -8.691 1.00 53.91 88 LYS A N 1
ATOM 689 C CA . LYS A 1 88 ? 3.921 22.400 -7.641 1.00 53.91 88 LYS A CA 1
ATOM 690 C C . LYS A 1 88 ? 2.616 21.626 -7.948 1.00 53.91 88 LYS A C 1
ATOM 692 O O . LYS A 1 88 ? 1.681 21.645 -7.157 1.00 53.91 88 LYS A O 1
ATOM 697 N N . THR A 1 89 ? 2.511 20.985 -9.101 1.00 52.81 89 THR A N 1
ATOM 698 C CA . THR A 1 89 ? 1.420 20.104 -9.508 1.00 52.81 89 THR A CA 1
ATOM 699 C C . THR A 1 89 ? 1.738 18.661 -9.129 1.00 52.81 89 THR A C 1
ATOM 701 O O . THR A 1 89 ? 2.802 18.172 -9.501 1.00 52.81 89 THR A O 1
ATOM 704 N N . LYS A 1 90 ? 0.797 17.970 -8.466 1.00 55.69 90 LYS A N 1
ATOM 705 C CA . LYS A 1 90 ? 0.812 16.512 -8.248 1.00 55.69 90 LYS A CA 1
ATOM 706 C C . LYS A 1 90 ? 1.103 15.809 -9.581 1.00 55.69 90 LYS A C 1
ATOM 708 O O . LYS A 1 90 ? 0.230 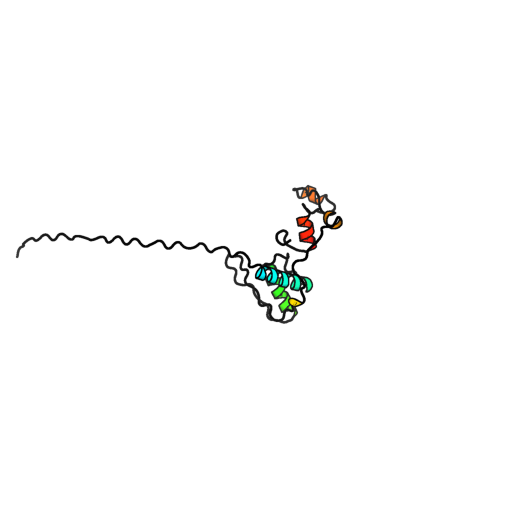15.688 -10.439 1.00 55.69 90 LYS A O 1
ATOM 713 N N . SER A 1 91 ? 2.359 15.447 -9.801 1.00 55.84 91 SER A N 1
ATOM 714 C CA . SER A 1 91 ? 2.830 14.912 -11.071 1.00 55.84 91 SER A CA 1
ATOM 715 C C . SER A 1 91 ? 2.609 13.407 -11.061 1.00 55.84 91 SER A C 1
ATOM 717 O O . SER A 1 91 ? 3.459 12.675 -10.573 1.00 55.84 91 SER A O 1
ATOM 719 N N . ASN A 1 92 ? 1.489 12.936 -11.617 1.00 70.12 92 ASN A N 1
ATOM 720 C CA . ASN A 1 92 ? 1.256 11.503 -11.839 1.00 70.12 92 ASN A CA 1
ATOM 721 C C . ASN A 1 92 ? 1.993 11.010 -13.101 1.00 70.12 92 ASN A C 1
ATOM 723 O O . ASN A 1 92 ? 1.411 10.362 -13.971 1.00 70.12 92 ASN A O 1
ATOM 727 N N . VAL A 1 93 ? 3.253 11.420 -13.251 1.00 86.19 93 VAL A N 1
ATOM 728 C CA . VAL A 1 93 ? 4.125 10.948 -14.328 1.00 86.19 93 VAL A CA 1
ATOM 729 C C . VAL A 1 93 ? 4.525 9.526 -13.977 1.00 86.19 93 VAL A C 1
ATOM 731 O O . VAL A 1 93 ? 5.053 9.290 -12.893 1.00 86.19 93 VAL A O 1
ATOM 734 N N . ALA A 1 94 ? 4.239 8.595 -14.884 1.00 91.19 94 ALA A N 1
ATOM 735 C CA . ALA A 1 94 ? 4.586 7.198 -14.694 1.00 91.19 94 ALA A CA 1
ATOM 736 C C . ALA A 1 94 ? 6.114 7.017 -14.712 1.00 91.19 94 ALA A C 1
ATOM 738 O O . ALA A 1 94 ? 6.781 7.623 -15.559 1.00 91.19 94 ALA A O 1
ATOM 739 N N . PRO A 1 95 ? 6.677 6.218 -13.792 1.00 94.00 95 PRO A N 1
ATOM 740 C CA . PRO A 1 95 ? 8.076 5.835 -13.841 1.00 94.00 95 PRO A CA 1
ATOM 741 C C . PRO A 1 95 ? 8.336 4.825 -14.966 1.00 94.00 95 PRO A C 1
ATOM 743 O O . PRO A 1 95 ? 7.414 4.188 -15.473 1.00 94.00 95 PRO A O 1
ATOM 746 N N . ASP A 1 96 ? 9.606 4.642 -15.325 1.00 94.62 96 ASP A N 1
ATOM 747 C CA . ASP A 1 96 ? 10.025 3.489 -16.108 1.00 94.62 96 ASP A CA 1
ATOM 748 C C . ASP A 1 96 ? 9.882 2.202 -15.279 1.00 94.62 96 ASP A C 1
ATOM 750 O O . ASP A 1 96 ? 10.515 2.020 -14.237 1.00 94.62 96 ASP A O 1
ATOM 754 N N . ILE A 1 97 ? 9.039 1.298 -15.766 1.00 95.94 97 ILE A N 1
ATOM 755 C CA . ILE A 1 97 ? 8.750 -0.008 -15.163 1.00 95.94 97 ILE A CA 1
ATOM 756 C C . ILE A 1 97 ? 9.393 -1.161 -15.944 1.00 95.94 97 ILE A C 1
ATOM 758 O O . ILE A 1 97 ? 9.092 -2.326 -15.696 1.00 95.94 97 ILE A O 1
ATOM 762 N N . THR A 1 98 ? 10.283 -0.861 -16.894 1.00 95.56 98 THR A N 1
ATOM 763 C CA . THR A 1 98 ? 10.982 -1.879 -17.684 1.00 95.56 98 THR A CA 1
ATOM 764 C C . THR A 1 98 ? 11.748 -2.831 -16.766 1.00 95.56 98 THR A C 1
ATOM 766 O O . THR A 1 98 ? 12.463 -2.397 -15.853 1.00 95.56 98 THR A O 1
ATOM 769 N N . GLY A 1 99 ? 11.587 -4.135 -17.013 1.00 95.00 99 GLY A N 1
ATOM 770 C CA . GLY A 1 99 ? 12.205 -5.199 -16.218 1.00 95.00 99 GLY A CA 1
ATOM 771 C C . GLY A 1 99 ? 11.508 -5.487 -14.883 1.00 95.00 99 GLY A C 1
ATOM 772 O O . GLY A 1 99 ? 12.102 -6.141 -14.021 1.00 95.00 99 GLY A O 1
ATOM 773 N N . LEU A 1 100 ? 10.287 -4.982 -14.682 1.00 97.19 100 LEU A N 1
ATOM 774 C CA . LEU A 1 100 ? 9.418 -5.353 -13.566 1.00 97.19 100 LEU A CA 1
ATOM 775 C C . LEU A 1 100 ? 8.317 -6.293 -14.059 1.00 97.19 100 LEU A C 1
ATOM 777 O O . LEU A 1 100 ? 7.615 -5.978 -15.018 1.00 97.19 100 LEU A O 1
ATOM 781 N N . ASP A 1 101 ? 8.140 -7.422 -13.379 1.00 96.50 101 ASP A N 1
ATOM 782 C CA . ASP A 1 101 ? 7.021 -8.335 -13.618 1.00 96.50 101 ASP A CA 1
ATOM 783 C C . ASP A 1 101 ? 5.788 -7.855 -12.841 1.00 96.50 101 ASP A C 1
AT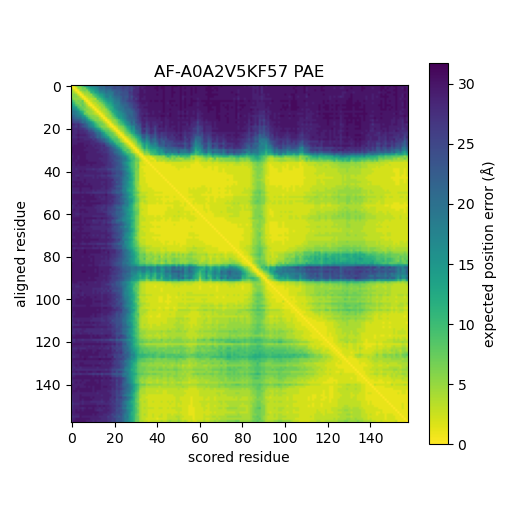OM 785 O O . ASP A 1 101 ? 5.433 -8.386 -11.786 1.00 96.50 101 ASP A O 1
ATOM 789 N N . LEU A 1 102 ? 5.163 -6.782 -13.332 1.00 96.44 102 LEU A N 1
ATOM 790 C CA . LEU A 1 102 ? 3.943 -6.247 -12.723 1.00 96.44 102 LEU A CA 1
ATOM 791 C C . LEU A 1 102 ? 2.713 -7.123 -13.005 1.00 96.44 102 LEU A C 1
ATOM 793 O O . LEU A 1 102 ? 1.711 -6.992 -12.305 1.00 96.44 102 LEU A O 1
ATOM 797 N N . ASP A 1 103 ? 2.784 -8.026 -13.982 1.00 94.56 103 ASP A N 1
ATOM 798 C CA . ASP A 1 103 ? 1.701 -8.959 -14.300 1.00 94.56 103 ASP A CA 1
ATOM 799 C C . ASP A 1 103 ? 1.588 -10.077 -13.251 1.00 94.56 103 ASP A C 1
ATOM 801 O O . ASP A 1 103 ? 0.500 -10.613 -13.036 1.00 94.56 103 ASP A O 1
ATOM 805 N N . SER A 1 104 ? 2.668 -10.357 -12.505 1.00 94.62 104 SER A N 1
ATOM 806 C CA . SER A 1 104 ? 2.621 -11.184 -11.286 1.00 94.62 104 SER A CA 1
ATOM 807 C C . SER A 1 104 ? 1.702 -10.616 -10.193 1.00 94.62 104 SER A C 1
ATOM 809 O O . SER A 1 104 ? 1.247 -11.342 -9.298 1.00 94.62 104 SER A O 1
ATOM 811 N N . VAL A 1 105 ? 1.396 -9.316 -10.247 1.00 96.44 105 VAL A N 1
ATOM 812 C CA . VAL A 1 105 ? 0.386 -8.701 -9.391 1.00 96.44 105 VAL A CA 1
ATOM 813 C C . VAL A 1 105 ? -0.988 -8.992 -9.990 1.00 96.44 105 VAL A C 1
ATOM 815 O O . VAL A 1 105 ? -1.350 -8.488 -11.057 1.00 96.44 105 VAL A O 1
ATOM 818 N N . GLY A 1 106 ? -1.755 -9.808 -9.261 1.00 93.50 106 GLY A N 1
ATOM 819 C CA . GLY A 1 106 ? -3.149 -10.121 -9.566 1.00 93.50 106 GLY A CA 1
ATOM 820 C C . GLY A 1 106 ? -4.072 -8.890 -9.554 1.00 93.50 106 GLY A C 1
ATOM 821 O O . GLY A 1 106 ? -3.611 -7.750 -9.616 1.00 93.50 106 GLY A O 1
ATOM 822 N N . PRO A 1 107 ? -5.398 -9.090 -9.484 1.00 94.62 107 PRO A N 1
ATOM 823 C CA . PRO A 1 107 ? -6.347 -7.980 -9.473 1.00 94.62 107 PRO A CA 1
ATOM 824 C C . PRO A 1 107 ? -6.024 -6.967 -8.368 1.00 94.62 107 PRO A C 1
ATOM 826 O O . PRO A 1 107 ? -5.906 -7.337 -7.203 1.00 94.62 107 PRO A O 1
ATOM 829 N N . VAL A 1 108 ? -5.883 -5.693 -8.748 1.00 94.75 108 VAL A N 1
ATOM 830 C CA . VAL A 1 108 ? -5.586 -4.596 -7.809 1.00 94.75 108 VAL A CA 1
ATOM 831 C C . VAL A 1 108 ? -6.763 -4.351 -6.866 1.00 94.75 108 VAL A C 1
ATOM 833 O O . VAL A 1 108 ? -6.563 -4.105 -5.683 1.00 94.75 108 VAL A O 1
ATOM 836 N N . PHE A 1 109 ? -7.986 -4.460 -7.386 1.00 94.00 109 PHE A N 1
ATOM 837 C CA . PHE A 1 109 ? -9.216 -4.328 -6.613 1.00 94.00 109 PHE A CA 1
ATOM 838 C C . PHE A 1 109 ? -9.935 -5.667 -6.555 1.00 94.00 109 PHE A C 1
ATOM 840 O O . PHE A 1 109 ? -10.128 -6.328 -7.580 1.00 94.00 109 PHE A O 1
ATOM 847 N N . VAL A 1 110 ? -10.366 -6.040 -5.355 1.00 94.31 110 VAL A N 1
ATOM 848 C CA . VAL A 1 110 ? -11.136 -7.256 -5.102 1.00 94.31 110 VAL A CA 1
ATOM 849 C C . VAL A 1 110 ? -12.329 -6.927 -4.208 1.00 94.31 110 VAL A C 1
ATOM 851 O O . VAL A 1 110 ? -12.213 -6.068 -3.334 1.00 94.31 110 VAL A O 1
ATOM 854 N N . PRO A 1 111 ? -13.485 -7.587 -4.393 1.00 96.25 111 PRO A N 1
ATOM 855 C CA . PRO A 1 111 ? -14.576 -7.463 -3.441 1.00 96.25 111 PRO A CA 1
ATOM 856 C C . PRO A 1 111 ? -14.146 -8.047 -2.093 1.00 96.25 111 PRO A C 1
ATOM 858 O O . PRO A 1 111 ? -13.589 -9.145 -2.030 1.00 96.25 111 PRO A O 1
ATOM 861 N N . TYR A 1 112 ? -14.435 -7.324 -1.016 1.00 95.56 112 TYR A N 1
ATOM 862 C CA . TYR A 1 112 ? -14.126 -7.746 0.343 1.00 95.56 112 TYR A CA 1
ATOM 863 C C . TYR A 1 112 ? -15.354 -7.599 1.243 1.00 95.56 112 TYR A C 1
ATOM 865 O O . TYR A 1 112 ? -16.030 -6.570 1.231 1.00 95.56 112 TYR A O 1
ATOM 873 N N . THR A 1 113 ? -15.650 -8.635 2.028 1.00 96.50 113 THR A N 1
ATOM 874 C CA . THR A 1 113 ? -16.713 -8.607 3.037 1.00 96.50 113 THR A CA 1
ATOM 875 C C . THR A 1 113 ? -16.091 -8.338 4.398 1.00 96.50 113 THR A C 1
ATOM 877 O O . THR A 1 113 ? -15.314 -9.150 4.896 1.00 96.50 113 THR A O 1
ATOM 880 N N . VAL A 1 114 ? -16.450 -7.200 4.995 1.00 96.00 114 VAL A N 1
ATOM 881 C CA . VAL A 1 114 ? -16.006 -6.819 6.340 1.00 96.00 114 VAL A CA 1
ATOM 882 C C . VAL A 1 114 ? -16.473 -7.858 7.354 1.00 96.00 114 VAL A C 1
ATOM 884 O O . VAL A 1 114 ? -17.641 -8.249 7.370 1.00 96.00 114 VAL A O 1
ATOM 887 N N . THR A 1 115 ? -15.545 -8.302 8.194 1.00 96.56 115 THR A N 1
ATOM 888 C CA . THR A 1 115 ? -15.773 -9.316 9.226 1.00 96.56 115 THR A CA 1
ATOM 889 C C . THR A 1 115 ? -15.850 -8.683 10.612 1.00 96.56 115 THR A C 1
ATOM 891 O O . THR A 1 115 ? -15.351 -7.582 10.832 1.00 96.56 115 THR A O 1
ATOM 894 N N . GLU A 1 116 ? -16.410 -9.395 11.591 1.00 96.75 116 GLU A N 1
ATOM 895 C CA . GLU A 1 116 ? -16.409 -8.936 12.991 1.00 96.75 116 GLU A CA 1
ATOM 896 C C . GLU A 1 116 ? -14.987 -8.734 13.539 1.00 96.75 116 GLU A C 1
ATOM 898 O O . GLU A 1 116 ? -14.747 -7.822 14.330 1.00 96.75 116 GLU A O 1
ATOM 903 N N . ALA A 1 117 ? -14.024 -9.539 13.078 1.00 95.00 117 ALA A N 1
ATOM 904 C CA . ALA A 1 117 ? -12.622 -9.393 13.453 1.00 95.00 117 ALA A CA 1
ATOM 905 C C . ALA A 1 117 ? -12.033 -8.050 12.990 1.00 95.00 117 ALA A C 1
ATOM 907 O O . ALA A 1 117 ? -11.276 -7.437 13.742 1.00 95.00 117 ALA A O 1
ATOM 908 N N . ASP A 1 118 ? -12.425 -7.560 11.809 1.00 94.88 118 ASP A N 1
ATOM 909 C CA . ASP A 1 118 ? -11.997 -6.250 11.297 1.00 94.88 118 ASP A CA 1
ATOM 910 C C . ASP A 1 118 ? -12.530 -5.093 12.155 1.00 94.88 118 ASP A C 1
ATOM 912 O O . ASP A 1 118 ? -11.901 -4.044 12.256 1.00 94.88 118 ASP A O 1
ATOM 916 N N . LEU A 1 119 ? -13.682 -5.292 12.800 1.00 96.00 119 LEU A N 1
ATOM 917 C CA . LEU A 1 119 ? -14.328 -4.296 13.654 1.00 96.00 119 LEU A CA 1
ATOM 918 C C . LEU A 1 119 ? -13.838 -4.341 15.107 1.00 96.00 119 LEU A C 1
ATOM 920 O O . LEU A 1 119 ? -14.100 -3.413 15.868 1.00 96.00 119 LEU A O 1
ATOM 924 N N . SER A 1 120 ? -13.107 -5.388 15.502 1.00 94.94 120 SER A N 1
ATOM 925 C CA . SER A 1 120 ? -12.643 -5.583 16.885 1.00 94.94 120 SER A CA 1
ATOM 926 C C . SER A 1 120 ? -11.697 -4.480 17.384 1.00 94.94 120 SER A C 1
ATOM 928 O O . SER A 1 120 ? -11.588 -4.251 18.589 1.00 94.94 120 SER A O 1
ATOM 930 N N . SER A 1 121 ? -11.032 -3.781 16.461 1.00 91.69 121 SER A N 1
ATOM 931 C CA . SER A 1 121 ? -10.097 -2.683 16.721 1.00 91.69 121 SER A CA 1
ATOM 932 C C . SER A 1 121 ? -10.729 -1.296 16.553 1.00 91.69 121 SER A C 1
ATOM 934 O O . SER A 1 121 ? -10.042 -0.290 16.741 1.00 91.69 121 SER A O 1
ATOM 936 N N . VAL A 1 122 ? -12.021 -1.222 16.222 1.00 96.62 122 VAL A N 1
ATOM 937 C CA . VAL A 1 122 ? -12.765 0.030 16.044 1.00 96.62 122 VAL A CA 1
ATOM 938 C C . VAL A 1 122 ? -13.396 0.456 17.366 1.00 96.62 122 VAL A C 1
ATOM 940 O O . VAL A 1 122 ? -13.989 -0.349 18.083 1.00 96.62 122 VAL A O 1
ATOM 943 N N . GLY A 1 123 ? -13.298 1.741 17.704 1.00 94.69 123 GLY A N 1
ATOM 944 C CA . GLY A 1 123 ? -13.868 2.246 18.948 1.00 94.69 123 GLY A CA 1
ATOM 945 C C . GLY A 1 123 ? -13.623 3.732 19.202 1.00 94.69 123 GLY A C 1
ATOM 946 O O . GLY A 1 123 ? -13.022 4.432 18.387 1.00 94.69 123 GLY A O 1
ATOM 947 N N . PRO A 1 124 ? -14.087 4.249 20.352 1.00 93.44 124 PRO A N 1
ATOM 948 C CA . PRO A 1 124 ? -13.909 5.651 20.696 1.00 93.44 124 PRO A CA 1
ATOM 949 C C . PRO A 1 124 ? -12.424 5.974 20.910 1.00 93.44 124 PRO A C 1
ATOM 951 O O . PRO A 1 124 ? -11.790 5.466 21.835 1.00 93.44 124 PRO A O 1
ATOM 954 N N . LEU A 1 125 ? -11.886 6.877 20.088 1.00 93.69 125 LEU A N 1
ATOM 955 C CA . LEU A 1 125 ? -10.533 7.411 20.235 1.00 93.69 125 LEU A CA 1
ATOM 956 C C . LEU A 1 125 ? -10.584 8.804 20.892 1.00 93.69 125 LEU A C 1
ATOM 958 O O . LEU A 1 125 ? -11.084 9.748 20.272 1.00 93.69 125 LEU A O 1
ATOM 962 N N . PRO A 1 126 ? -10.057 8.983 22.121 1.00 94.06 126 PRO A N 1
ATOM 963 C CA . PRO A 1 126 ? -9.995 10.291 22.768 1.00 94.06 126 PRO A CA 1
ATOM 964 C C . PRO A 1 126 ? -9.212 11.299 21.922 1.00 94.06 126 PRO A C 1
ATOM 966 O O . PRO A 1 126 ? -8.190 10.957 21.339 1.00 94.06 126 PRO A O 1
ATOM 969 N N . GLY A 1 127 ? -9.638 12.563 21.885 1.00 94.25 127 GLY A N 1
ATOM 970 C CA . GLY A 1 127 ? -8.959 13.595 21.086 1.00 94.25 127 GLY A CA 1
ATOM 971 C C . GLY A 1 127 ? -7.642 14.118 21.677 1.00 94.25 127 GLY A C 1
ATOM 972 O O . GLY A 1 127 ? -6.853 14.716 20.953 1.00 94.25 127 GLY A O 1
ATOM 973 N N . ASN A 1 128 ? -7.392 13.916 22.977 1.00 95.56 128 ASN A N 1
ATOM 974 C CA . ASN A 1 128 ? -6.189 14.415 23.649 1.00 95.56 128 ASN A CA 1
ATOM 975 C C . ASN A 1 128 ? -5.158 13.301 23.897 1.00 95.56 128 ASN A C 1
ATOM 977 O O . ASN A 1 128 ? -5.508 12.180 24.267 1.00 95.56 128 ASN A O 1
ATOM 981 N N . ILE A 1 129 ? -3.877 13.648 23.742 1.00 95.81 129 ILE A N 1
ATOM 982 C CA . ILE A 1 129 ? -2.746 12.708 23.812 1.00 95.81 129 ILE A CA 1
ATOM 983 C C . ILE A 1 129 ? -2.626 12.069 25.204 1.00 95.81 129 ILE A C 1
ATOM 985 O O . ILE A 1 129 ? -2.360 10.877 25.318 1.00 95.81 129 ILE A O 1
ATOM 989 N N . ALA A 1 130 ? -2.875 12.829 26.275 1.00 97.31 130 ALA A N 1
ATOM 990 C CA . ALA A 1 130 ? -2.759 12.327 27.646 1.00 97.31 130 ALA A CA 1
ATOM 991 C C . ALA A 1 130 ? -3.776 11.215 27.969 1.00 97.31 130 ALA A C 1
ATOM 993 O O . ALA A 1 130 ? -3.468 10.298 28.726 1.00 97.31 130 ALA A O 1
ATOM 994 N N . ALA A 1 131 ? -4.986 11.286 27.411 1.00 96.00 131 ALA A N 1
ATOM 995 C CA . ALA A 1 131 ? -5.991 10.236 27.534 1.00 96.00 131 ALA A CA 1
ATOM 996 C C . ALA A 1 131 ? -5.678 9.047 26.619 1.00 96.00 131 ALA A C 1
ATOM 998 O O . ALA A 1 131 ? -5.794 7.909 27.063 1.00 96.00 131 ALA A O 1
ATOM 999 N N . GLN A 1 132 ? -5.230 9.302 25.383 1.00 96.38 132 GLN A N 1
ATOM 1000 C CA . GLN A 1 132 ? -4.777 8.254 24.461 1.00 96.38 132 GLN A CA 1
ATOM 1001 C C . GLN A 1 132 ? -3.646 7.408 25.065 1.00 96.38 132 GLN A C 1
ATOM 1003 O O . GLN A 1 132 ? -3.695 6.186 24.994 1.00 96.38 132 GLN A O 1
ATOM 1008 N N . ALA A 1 133 ? -2.680 8.039 25.740 1.00 96.69 133 ALA A N 1
ATOM 1009 C CA . ALA A 1 133 ? -1.540 7.367 26.370 1.00 96.69 133 ALA A CA 1
ATOM 1010 C C . ALA A 1 133 ? -1.917 6.398 27.510 1.00 96.69 133 ALA A C 1
ATOM 1012 O O . ALA A 1 133 ? -1.090 5.592 27.925 1.00 96.69 133 ALA A O 1
ATOM 1013 N N . LYS A 1 134 ? -3.148 6.475 28.034 1.00 96.31 134 LYS A N 1
ATOM 1014 C CA . LYS A 1 134 ? -3.662 5.553 29.063 1.00 96.31 134 LYS A CA 1
ATOM 1015 C C . LYS A 1 134 ? -4.323 4.309 28.469 1.00 96.31 134 LYS A C 1
ATOM 1017 O O . LYS A 1 134 ? -4.660 3.393 29.216 1.00 96.31 134 LYS A O 1
ATOM 1022 N N . LEU A 1 135 ? -4.570 4.289 27.159 1.00 95.38 135 LEU A N 1
ATOM 1023 C CA . LEU A 1 135 ? -5.193 3.156 26.486 1.00 95.38 135 LEU A CA 1
ATOM 1024 C C . LEU A 1 135 ? -4.171 2.040 26.260 1.00 95.38 135 LEU A C 1
ATOM 1026 O O . LEU A 1 135 ? -2.998 2.295 26.000 1.00 95.38 135 LEU A O 1
ATOM 1030 N N . LYS A 1 136 ? -4.635 0.787 26.310 1.00 94.94 136 LYS A N 1
ATOM 1031 C CA . LYS A 1 136 ? -3.800 -0.385 25.996 1.00 94.94 136 LYS A CA 1
ATOM 1032 C C . LYS A 1 136 ? -3.353 -0.398 24.527 1.00 94.94 136 LYS A C 1
ATOM 1034 O O . LYS A 1 136 ? -2.284 -0.910 24.217 1.00 94.94 136 LYS A O 1
ATOM 1039 N N . PHE A 1 137 ? -4.186 0.139 23.641 1.00 94.06 137 PHE A N 1
ATOM 1040 C CA . PHE A 1 137 ? -3.917 0.358 22.224 1.00 94.06 137 PHE A CA 1
ATOM 1041 C C . PHE A 1 137 ? -4.792 1.519 21.730 1.00 94.06 137 PHE A C 1
ATOM 1043 O O . PHE A 1 137 ? -5.780 1.866 22.382 1.00 94.06 137 PHE A O 1
ATOM 1050 N N . LEU A 1 138 ? -4.437 2.119 20.593 1.00 95.88 138 LEU A N 1
ATOM 1051 C CA . LEU A 1 138 ? -5.246 3.160 19.959 1.00 95.88 138 LEU A CA 1
ATOM 1052 C C . LEU A 1 138 ? -6.232 2.506 18.983 1.00 95.88 138 LEU A C 1
ATOM 1054 O O . LEU A 1 138 ? -5.772 1.880 18.028 1.00 95.88 138 LEU A O 1
ATOM 1058 N N . PRO A 1 139 ? -7.555 2.605 19.207 1.00 96.00 139 PRO A N 1
ATOM 1059 C CA . PRO A 1 139 ? -8.528 2.073 18.262 1.00 96.00 139 PRO A CA 1
ATOM 1060 C C . PRO A 1 139 ? -8.589 2.919 16.984 1.00 96.00 139 PRO A C 1
ATOM 1062 O O . PRO A 1 139 ? -8.329 4.128 17.013 1.00 96.00 139 PRO A O 1
ATOM 1065 N N . TYR A 1 140 ? -9.005 2.296 15.881 1.00 96.00 140 TYR A N 1
ATOM 1066 C CA . TYR A 1 140 ? -9.424 3.019 14.680 1.00 96.00 140 TYR A CA 1
ATOM 1067 C C . TYR A 1 140 ? -10.750 3.736 14.941 1.00 96.00 140 TYR A C 1
ATOM 1069 O O . TYR A 1 140 ? -11.580 3.272 15.729 1.00 96.00 140 TYR A O 1
ATOM 1077 N N . ARG A 1 141 ? -10.951 4.884 14.286 1.00 93.12 141 ARG A N 1
ATOM 1078 C CA . ARG A 1 141 ? -12.138 5.724 14.506 1.00 93.12 141 ARG A CA 1
ATOM 1079 C C . ARG A 1 141 ? -13.397 5.123 13.901 1.00 93.12 141 ARG A C 1
ATOM 1081 O O . ARG A 1 141 ? -14.477 5.290 14.463 1.00 93.12 141 ARG A O 1
ATOM 1088 N N . ASP A 1 142 ? -13.249 4.437 12.777 1.00 94.81 142 ASP A N 1
ATOM 1089 C CA . ASP A 1 142 ? -14.329 3.765 12.077 1.00 94.81 142 ASP A CA 1
ATOM 1090 C C . ASP A 1 142 ? -13.826 2.517 11.333 1.00 94.81 142 ASP A C 1
ATOM 1092 O O . ASP A 1 142 ? -12.635 2.194 11.326 1.00 94.81 142 ASP A O 1
ATOM 1096 N N . ALA A 1 143 ? -14.769 1.784 10.741 1.00 95.38 143 ALA A N 1
ATOM 1097 C CA . ALA A 1 143 ? -14.482 0.565 9.997 1.00 95.38 143 ALA A CA 1
ATOM 1098 C C . ALA A 1 143 ? -13.640 0.821 8.739 1.00 95.38 143 ALA A C 1
ATOM 1100 O O . ALA A 1 143 ? -12.842 -0.032 8.367 1.00 95.38 143 ALA A O 1
ATOM 1101 N N . ALA A 1 144 ? -13.805 1.970 8.081 1.00 95.69 144 ALA A N 1
ATOM 1102 C CA . ALA A 1 144 ? -13.075 2.268 6.858 1.00 95.69 144 ALA A CA 1
ATOM 1103 C C . ALA A 1 144 ? -11.590 2.519 7.160 1.00 95.69 144 ALA A C 1
ATOM 1105 O O . ALA A 1 144 ? -10.745 1.968 6.461 1.00 95.69 144 ALA A O 1
ATOM 1106 N N . ASP A 1 145 ? -11.269 3.232 8.244 1.00 95.19 145 ASP A N 1
ATOM 1107 C CA . ASP A 1 145 ? -9.894 3.392 8.741 1.00 95.19 145 ASP A CA 1
ATOM 1108 C C . ASP A 1 145 ? -9.239 2.028 9.044 1.00 95.19 145 ASP A C 1
ATOM 1110 O O . ASP A 1 145 ? -8.105 1.774 8.633 1.00 95.19 145 ASP A O 1
ATOM 1114 N N . ALA A 1 146 ? -9.956 1.125 9.725 1.00 95.94 146 ALA A N 1
ATOM 1115 C CA . ALA A 1 146 ? -9.440 -0.204 10.069 1.00 95.94 146 ALA A CA 1
ATOM 1116 C C . ALA A 1 146 ? -9.176 -1.075 8.828 1.00 95.94 146 ALA A C 1
ATOM 1118 O O . ALA A 1 146 ? -8.159 -1.765 8.747 1.00 95.94 146 ALA A O 1
ATOM 1119 N N . ILE A 1 147 ? -10.080 -1.034 7.844 1.00 97.00 147 ILE A N 1
ATOM 1120 C CA . ILE A 1 147 ? -9.937 -1.778 6.587 1.00 97.00 147 ILE A CA 1
ATOM 1121 C C . ILE A 1 147 ? -8.830 -1.184 5.711 1.00 97.00 147 ILE A C 1
ATOM 1123 O O . ILE A 1 147 ? -8.054 -1.938 5.127 1.00 97.00 147 ILE A O 1
ATOM 1127 N N . ALA A 1 148 ? -8.721 0.143 5.647 1.00 96.19 148 ALA A N 1
ATOM 1128 C CA . ALA A 1 148 ? -7.647 0.824 4.934 1.00 96.19 148 ALA A CA 1
ATOM 1129 C C . ALA A 1 148 ? -6.284 0.387 5.478 1.00 96.19 148 ALA A C 1
ATOM 1131 O O . ALA A 1 148 ? -5.445 -0.081 4.711 1.00 96.19 148 ALA A O 1
ATOM 1132 N N . GLU A 1 149 ? -6.100 0.413 6.800 1.00 94.38 149 GLU A N 1
ATOM 1133 C CA . GLU A 1 149 ? -4.856 -0.042 7.421 1.00 94.38 149 GLU A CA 1
ATOM 1134 C C . GLU A 1 149 ? -4.610 -1.541 7.205 1.00 94.38 149 GLU A C 1
ATOM 1136 O O . GLU A 1 149 ? -3.493 -1.926 6.879 1.00 94.38 149 GLU A O 1
ATOM 1141 N N . LYS A 1 150 ? -5.639 -2.398 7.283 1.00 94.50 150 LYS A N 1
ATOM 1142 C CA . LYS A 1 150 ? -5.498 -3.841 7.007 1.00 94.50 150 LYS A CA 1
ATOM 1143 C C . LYS A 1 150 ? -4.873 -4.132 5.637 1.00 94.50 150 LYS A C 1
ATOM 1145 O O . LYS A 1 150 ? -4.146 -5.115 5.496 1.00 94.50 150 LYS A O 1
ATOM 1150 N N . PHE A 1 151 ? -5.169 -3.304 4.639 1.00 93.81 151 PHE A N 1
ATOM 1151 C CA . PHE A 1 151 ? -4.637 -3.430 3.281 1.00 93.81 151 PHE A CA 1
ATOM 1152 C C . PHE A 1 151 ? -3.513 -2.427 2.970 1.00 93.81 151 PHE A C 1
ATOM 1154 O O . PHE A 1 151 ? -3.124 -2.305 1.810 1.00 93.81 151 PHE A O 1
ATOM 1161 N N . HIS A 1 152 ? -3.003 -1.703 3.975 1.00 93.88 152 HIS A N 1
ATOM 1162 C CA . HIS A 1 152 ? -2.049 -0.595 3.824 1.00 93.88 152 HIS A CA 1
ATOM 1163 C C . HIS A 1 152 ? -2.471 0.430 2.753 1.00 93.88 152 HIS A C 1
ATOM 1165 O O . HIS A 1 152 ? -1.638 0.998 2.048 1.00 93.88 152 HIS A O 1
ATOM 1171 N N . SER A 1 153 ? -3.771 0.655 2.602 1.00 95.88 153 SER A N 1
ATOM 1172 C CA . SER A 1 153 ? -4.372 1.517 1.590 1.00 95.88 153 SER A CA 1
ATOM 1173 C C . SER A 1 153 ? -4.726 2.888 2.157 1.00 95.88 153 SER A C 1
ATOM 1175 O O . SER A 1 153 ? -4.927 3.064 3.355 1.00 95.88 153 SER A O 1
ATOM 1177 N N . ASP A 1 154 ? -4.847 3.884 1.285 1.00 95.31 154 ASP A N 1
ATOM 1178 C CA . ASP A 1 154 ? -5.584 5.099 1.610 1.00 95.31 154 ASP A CA 1
ATOM 1179 C C . ASP A 1 154 ? -7.081 4.780 1.750 1.00 95.31 154 ASP A C 1
ATOM 1181 O O . ASP A 1 154 ? -7.630 3.989 0.980 1.00 95.31 154 ASP A O 1
ATOM 1185 N N . ILE A 1 155 ? -7.755 5.421 2.707 1.00 94.81 155 ILE A N 1
ATOM 1186 C CA . ILE A 1 155 ? -9.199 5.257 2.928 1.00 94.81 155 ILE A CA 1
ATOM 1187 C C . ILE A 1 155 ? -10.034 5.657 1.702 1.00 94.81 155 ILE A C 1
ATOM 1189 O O . ILE A 1 155 ? -11.086 5.079 1.449 1.00 94.81 155 ILE A O 1
ATOM 1193 N N . HIS A 1 156 ? -9.564 6.618 0.902 1.00 93.12 156 HIS A N 1
ATOM 1194 C CA . HIS A 1 156 ? -10.216 7.030 -0.342 1.00 93.12 156 HIS A CA 1
ATOM 1195 C C . HIS A 1 156 ? -9.845 6.138 -1.537 1.00 93.12 156 HIS A C 1
ATOM 1197 O O . HIS A 1 156 ? -10.224 6.448 -2.669 1.00 93.12 156 HIS A O 1
ATOM 1203 N N . PHE A 1 157 ? -9.095 5.063 -1.285 1.00 93.81 157 PHE A N 1
ATOM 1204 C CA . PHE A 1 157 ? -8.681 4.058 -2.258 1.00 93.81 157 PHE A CA 1
ATOM 1205 C C . PHE A 1 157 ? -9.257 2.656 -1.966 1.00 93.81 157 PHE A C 1
ATOM 1207 O O . PHE A 1 157 ? -8.888 1.693 -2.637 1.00 93.81 157 PHE A O 1
ATOM 1214 N N . LEU A 1 158 ? -10.178 2.555 -0.996 1.00 91.12 158 LEU A N 1
ATOM 1215 C CA . LEU A 1 158 ? -11.030 1.382 -0.767 1.00 91.12 158 LEU A CA 1
ATOM 1216 C C . LEU A 1 158 ? -12.155 1.246 -1.806 1.00 91.12 158 LEU A C 1
ATOM 1218 O O . LEU A 1 158 ? -12.621 2.284 -2.334 1.00 91.12 158 LEU A O 1
#

Nearest PDB structures (foldseek):
  5ao7-assembly1_A  TM=9.272E-01  e=4.330E-01  Pseudomonas aeruginosa
  5ao8-assembly1_A  TM=9.284E-01  e=4.595E-01  Pseudomonas aeruginosa
  3bkv-assembly1_A  TM=9.280E-01  e=8.846E-01  Phikzvirus phiKZ

Mean predicted aligned error: 12.06 Å

Solvent-accessible surface area (backbone atoms only — not comparable to full-atom values): 10223 Å² total; per-residue (Å²): 135,84,90,83,90,81,92,78,88,81,82,80,80,80,79,82,80,81,76,81,80,76,78,77,76,71,82,72,79,74,73,80,51,68,70,58,27,52,53,29,32,34,51,34,54,49,33,38,77,70,72,27,64,25,68,60,42,62,31,54,55,41,74,42,33,37,51,21,52,21,50,54,29,44,77,70,76,41,83,60,56,79,70,77,83,82,57,100,57,91,60,75,62,81,74,91,61,84,94,56,76,51,79,80,48,67,78,86,74,73,94,78,81,90,49,73,75,60,46,70,51,40,41,92,58,65,92,47,68,78,63,46,73,71,46,98,64,86,43,28,77,40,62,59,56,37,52,16,57,76,68,43,32,33,64,91,61,113

Radius of gyration: 30.29 Å; Cα contacts (8 Å, |Δi|>4): 146; chains: 1; bounding box: 39×100×74 Å

Sequence (158 aa):
MKILFRFAIVAILISSGVLPAAARKKPRERTPNKANTEAAARLQIFLDRANFSPGKLDGTYNEFTWKALALYRQSRGEQSQAPPVQKKTKSNVAPDITGLDLDSVGPVFVPYTVTEADLSSVGPLPGNIAAQAKLKFLPYRDAADAIAEKFHSDIHFL

pLDDT: mean 83.3, std 19.89, range [36.62, 98.25]

=== Feature glossary ===
Legend for the data blocks above and below:

— What the protein is —

The amino-acid sequence is the protein's primary structure: the linear order of residues from the N-terminus to the C-terminus, written in one-letter code. Everything else here — the 3D coordinates, the secondary structure, the domain annotations — is ultimately a consequence of this string.

Functional annotations link the protein to curated databases. InterPro entries identify conserved domains and families by matching the sequence against member-database signatures (Pfam, PROSITE, CDD, …). Gene Ontology (GO) terms describe molecular function, biological process, and cellular component in a controlled vocabulary. CATH places the structure in a hierarchical fold classification (Class/Architecture/Topology/Homologous-superfamily). The organism is the source species.

— Where its atoms are —

Atomic coordinates in PDBx/mmCIF format — the same representation the Protein Data Bank distributes. Each line of the _atom_site loop places one backbone atom in Cartesian space (units: ångströms, origin: arbitrary).

The six renders are orthographic views along the three Cartesian axes in both directions. Representation (cartoon, sticks, or surface) and color scheme (sequence-rainbow or by-chain) vary across proteins so the training set covers all the common visualization conventions.

— Local backbone conformation —

Eight-state secondary structure (DSSP): H is the canonical α-helix, G the tighter 3₁₀-helix, I the wider π-helix; E/B are β-structure, T and S are turns and bends, and '-' is everything else. DSSP derives these from the pattern of main-chain N–H···O=C hydrogen bonds, not from the sequence.

Three-state secondary structure (P-SEA) collapses the eight DSSP classes into helix (a), strand (b), and coil (c). P-SEA assigns these from Cα geometry alone — distances and angles — without requiring backbone oxygens, so it works on any Cα trace.

φ (phi) and ψ (psi) are the two rotatable backbone dihedrals per residue: φ is the C(i-1)–N–Cα–C torsion, ψ is the N–Cα–C–N(i+1) torsion, both in degrees on (−180°, 180°]. α-helical residues cluster near (−60°, −45°); β-strand residues near (−120°, +130°). A Ramachandran plot is simply a scatter of (φ, ψ) for every residue.

— Global shape and packing —

The geometric summary reports three shape descriptors. Rg (radius of gyration) measures how spread out the Cα atoms are about their centre of mass; compact globular proteins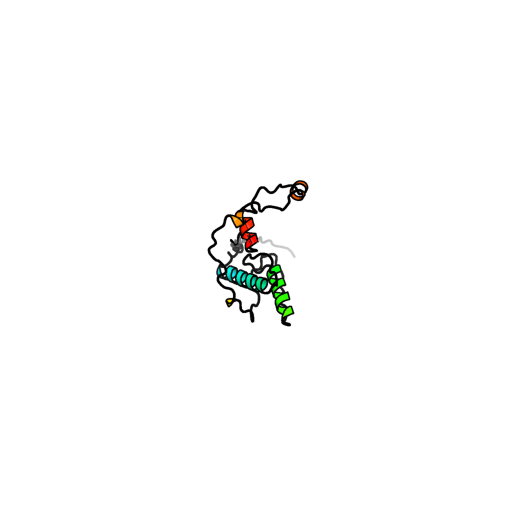 have small Rg, elongated or unfolded ones large. Cα contacts (<8 Å, |i−j|>4) count long-range residue pairs in spatial proximity — high for tightly packed folds, near zero for rods or random coil. The bounding-box extents give the protein's footprint along x, y, z in Å.

SASA measures how much of the protein is reachable by solvent. It is computed by rolling a water-sized probe over the atomic surface and summing the exposed area (Å²). Per-residue SASA distinguishes core (buried, low SASA) from surface (exposed, high SASA) residues; total SASA is a whole-molecule size measure.

Plot images: a contact map (which residues are close in 3D, as an N×N binary image), a Ramachandran scatter (backbone torsion angles, revealing secondary-structure composition at a glance), and — for AlphaFold structures — a PAE heatmap (pairwise prediction confidence).

— Structural neighborhood —

A 3Di character summarizes, for each residue, the relative orientation of the Cα frame of its nearest spatial neighbor. Because it encodes fold topology rather than chemistry, 3Di alignments detect remote structural similarity that sequence alignment misses.

The Foldseek neighbor list gives the closest experimentally determined structures in the PDB, ranked by structural alignment. TM-score near 1 means near-identical fold; near 0.3 means only rough topology match. This is how one finds what a novel AlphaFold prediction most re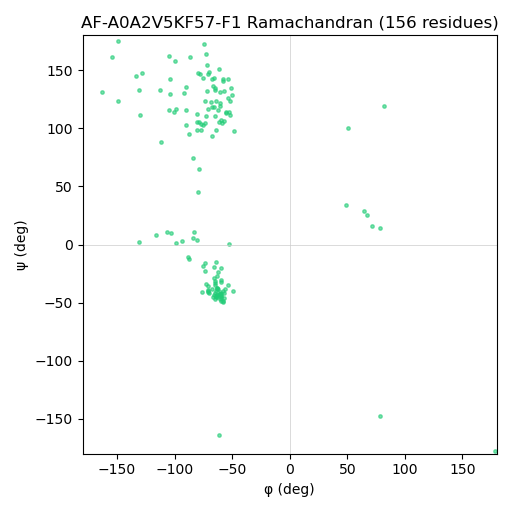sembles in the solved-structure universe.

— Confidence and disorder —

For AlphaFold models, the B-factor field carries pLDDT — the model's own estimate of local accuracy on a 0–100 scale. Regions with pLDDT<50 should be treated as essentially unmodeled; they often correspond to intrinsically disordered segments.

Crystallographic B-factors measure how much each atom's electron density is smeared out, in Å². They rise in mobile loops and surface residues and fall in the buried interior. In AlphaFold models this column is repurposed to hold pLDDT instead.

Predicted Aligned Error (PAE) is an AlphaFold confidence matrix: entry (i, j) is the expected error in the position of residue j, in ångströms, when the prediction is superimposed on the true structure at residue i. Low PAE within a block of residues means that block is internally rigid and well-predicted; high PAE between two blocks means their relative placement is uncertain even if each block individually is confident.